Protein AF-A0A7C0ZGY4-F1 (afdb_monomer_lite)

Sequence (79 aa):
MLLLLALFPINTDEGVRFTYFAPDARTVFIAGDFNGWGRTPMEMDENGFWTVVIELKPGRYEYKYIVDGEWVSDPDNPV

Foldseek 3Di:
DDDDLPQPQHQDPQATKHKDADQPFPWKFKAKPLNPRDGHTFDADPRRITMDGDHDDDDDMDMFMQTNNDTHRDPSHDD

pLDDT: mean 90.67, std 14.83, range [38.09, 98.81]

Structure (mmCIF, N/CA/C/O backbone):
data_AF-A0A7C0ZGY4-F1
#
_entry.id   AF-A0A7C0ZGY4-F1
#
loop_
_atom_site.group_PDB
_atom_site.id
_atom_site.type_symbol
_atom_site.label_atom_id
_atom_site.label_alt_id
_atom_site.label_comp_id
_atom_site.label_asym_id
_atom_site.label_entity_id
_atom_site.label_seq_id
_atom_site.pdbx_PDB_ins_code
_atom_site.Cartn_x
_atom_site.Cartn_y
_atom_site.Cartn_z
_atom_site.occupancy
_atom_site.B_iso_or_equiv
_atom_site.auth_seq_id
_atom_site.auth_comp_id
_atom_site.auth_asym_id
_atom_site.auth_atom_id
_atom_site.pdbx_PDB_model_num
ATOM 1 N N . MET A 1 1 ? 17.862 -1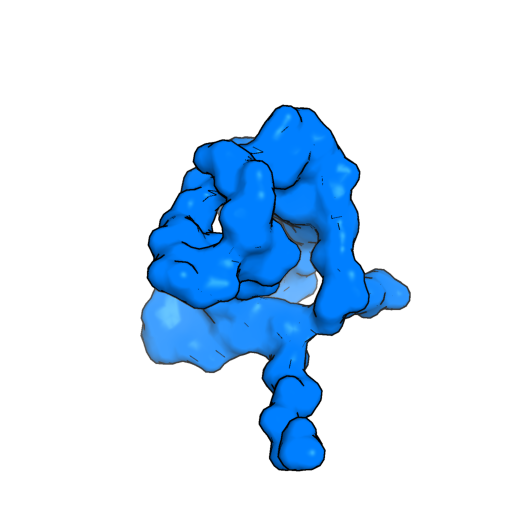7.575 10.657 1.00 38.09 1 MET A N 1
ATOM 2 C CA . MET A 1 1 ? 17.768 -16.240 11.279 1.00 38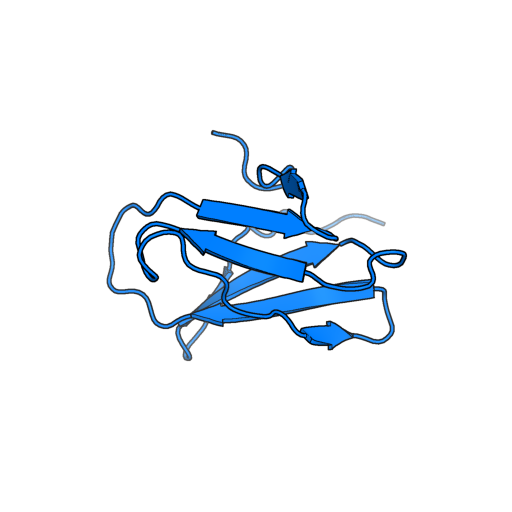.09 1 MET A CA 1
ATOM 3 C C . MET A 1 1 ? 16.289 -15.907 11.306 1.00 38.09 1 MET A C 1
ATOM 5 O O . MET A 1 1 ? 15.705 -15.762 10.245 1.00 38.09 1 MET A O 1
ATOM 9 N N . LEU A 1 2 ? 15.679 -16.055 12.480 1.00 54.78 2 LEU A N 1
ATOM 10 C CA . LEU A 1 2 ? 14.233 -16.171 12.709 1.00 54.78 2 LEU A CA 1
ATOM 11 C C . LEU A 1 2 ? 13.749 -14.954 13.524 1.00 54.78 2 LEU A C 1
ATOM 13 O O . LEU A 1 2 ? 14.568 -14.387 14.242 1.00 54.78 2 LEU A O 1
ATOM 17 N N . LEU A 1 3 ? 12.434 -14.690 13.485 1.00 42.16 3 LEU A N 1
ATOM 18 C CA . LEU A 1 3 ? 11.634 -13.557 14.011 1.00 42.16 3 LEU A CA 1
ATOM 19 C C . LEU A 1 3 ? 11.400 -12.484 12.933 1.00 42.16 3 LEU A C 1
ATOM 21 O O . LEU A 1 3 ? 12.354 -11.957 12.389 1.00 42.16 3 LEU A O 1
ATOM 25 N N . LEU A 1 4 ? 10.174 -12.121 12.556 1.00 44.22 4 LEU A N 1
ATOM 26 C CA . LEU A 1 4 ? 8.983 -11.948 13.380 1.00 44.22 4 LEU A CA 1
ATOM 27 C C . LEU A 1 4 ? 7.728 -12.120 12.505 1.00 44.22 4 LEU A C 1
ATOM 29 O O . LEU A 1 4 ? 7.643 -11.551 11.422 1.00 44.22 4 LEU A O 1
ATOM 33 N N . LEU A 1 5 ? 6.745 -12.862 13.005 1.00 42.09 5 LEU A N 1
ATOM 34 C CA . LEU A 1 5 ? 5.356 -12.770 12.562 1.00 42.09 5 LEU A CA 1
ATOM 35 C C . LEU A 1 5 ? 4.847 -11.374 12.954 1.00 42.09 5 LEU A C 1
ATOM 37 O O . LEU A 1 5 ? 4.300 -11.199 14.043 1.00 42.09 5 LEU A O 1
ATOM 41 N N . ALA A 1 6 ? 5.106 -10.356 12.140 1.00 52.31 6 ALA A N 1
ATOM 42 C CA . ALA A 1 6 ? 4.372 -9.110 12.269 1.00 52.31 6 ALA A CA 1
ATOM 43 C C . ALA A 1 6 ? 2.993 -9.367 11.662 1.00 52.31 6 ALA A C 1
ATOM 45 O O . ALA A 1 6 ? 2.880 -9.712 10.492 1.00 52.31 6 ALA A O 1
ATOM 46 N N . LEU A 1 7 ? 1.964 -9.296 12.502 1.00 56.34 7 LEU A N 1
ATOM 47 C CA . LEU A 1 7 ? 0.568 -9.324 12.088 1.00 56.34 7 LEU A CA 1
ATOM 48 C C . LEU A 1 7 ? 0.374 -8.131 11.152 1.00 56.34 7 LEU A C 1
ATOM 50 O O . LEU A 1 7 ? 0.302 -6.999 11.626 1.00 56.34 7 LEU A O 1
ATOM 54 N N . PHE A 1 8 ? 0.413 -8.362 9.844 1.00 71.38 8 PHE A N 1
ATOM 55 C CA . PHE A 1 8 ? 0.132 -7.319 8.876 1.00 71.38 8 PHE A CA 1
ATOM 56 C C . PHE A 1 8 ? -1.387 -7.210 8.714 1.00 71.38 8 PHE A C 1
ATOM 58 O O . PHE A 1 8 ? -2.063 -8.231 8.582 1.00 71.38 8 PHE A O 1
ATOM 65 N N . PRO A 1 9 ? -1.942 -5.990 8.759 1.00 86.50 9 PRO A N 1
ATOM 66 C CA . PRO A 1 9 ? -1.254 -4.707 8.938 1.00 86.50 9 PRO A CA 1
ATOM 67 C C . PRO A 1 9 ? -0.929 -4.356 10.413 1.00 86.50 9 PRO A C 1
ATOM 69 O O . PRO A 1 9 ? -1.590 -4.816 11.344 1.00 86.50 9 PRO A O 1
ATOM 72 N N . ILE A 1 10 ? 0.073 -3.490 10.627 1.00 90.06 10 ILE A N 1
ATOM 73 C CA . ILE A 1 10 ? 0.607 -3.130 11.958 1.00 90.06 10 ILE A CA 1
ATOM 74 C C . ILE A 1 10 ? -0.048 -1.840 12.477 1.00 90.06 10 ILE A C 1
ATOM 76 O O . ILE A 1 10 ? -0.029 -0.823 11.792 1.00 90.06 10 ILE A O 1
ATOM 80 N N . ASN A 1 11 ? -0.548 -1.832 13.717 1.00 90.94 11 ASN A N 1
ATOM 81 C CA . ASN A 1 11 ? -0.995 -0.597 14.379 1.00 90.94 11 ASN A CA 1
ATOM 82 C C . ASN A 1 11 ? 0.205 0.254 14.842 1.00 90.94 11 ASN A C 1
ATOM 84 O O . ASN A 1 11 ? 1.145 -0.268 15.443 1.00 90.94 11 ASN A O 1
ATOM 88 N N . THR A 1 12 ? 0.152 1.561 14.600 1.00 90.56 12 THR A N 1
ATOM 89 C CA . THR A 1 12 ? 1.122 2.585 15.018 1.00 90.56 12 THR A CA 1
ATOM 90 C C . THR A 1 12 ? 0.393 3.731 15.731 1.00 90.56 12 THR A C 1
ATOM 92 O O . THR A 1 12 ? -0.836 3.796 15.711 1.00 90.56 12 THR A O 1
ATOM 95 N N . ASP A 1 13 ? 1.135 4.667 16.326 1.00 91.25 13 ASP A N 1
ATOM 96 C CA . ASP A 1 13 ? 0.546 5.873 16.934 1.00 91.25 13 ASP A CA 1
ATOM 97 C C . ASP A 1 13 ? -0.113 6.810 15.898 1.00 91.25 13 ASP A C 1
ATOM 99 O O . ASP A 1 13 ? -0.943 7.644 16.249 1.00 91.25 13 ASP A O 1
ATOM 103 N N . GLU A 1 14 ? 0.240 6.657 14.618 1.00 92.25 14 GLU A N 1
ATOM 104 C CA . GLU A 1 14 ? -0.221 7.480 13.490 1.00 92.25 14 GLU A CA 1
ATOM 105 C C . GLU A 1 14 ? -1.343 6.803 12.679 1.00 92.25 14 GLU A C 1
ATOM 107 O O . GLU A 1 14 ? -1.904 7.409 11.771 1.00 92.25 14 GLU A O 1
ATOM 112 N N . GLY A 1 15 ? -1.672 5.540 12.972 1.00 95.00 15 GLY A N 1
ATOM 113 C CA . GLY A 1 15 ? -2.697 4.780 12.258 1.00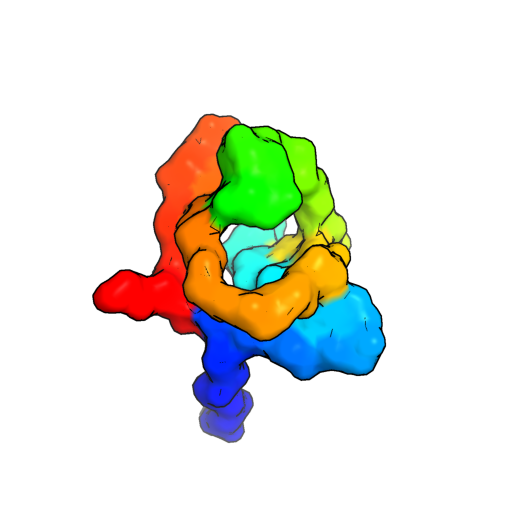 95.00 15 GL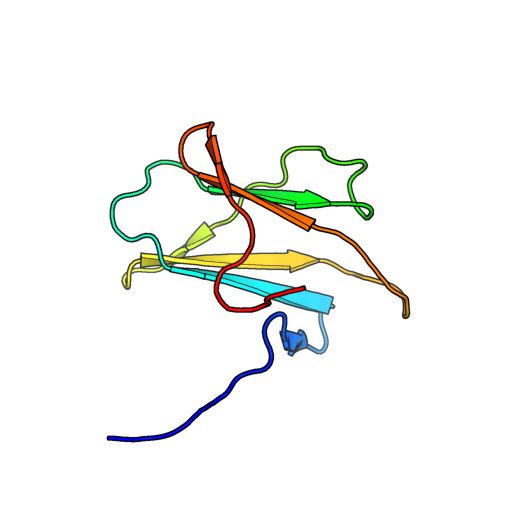Y A CA 1
ATOM 114 C C . GLY A 1 15 ? -2.308 3.324 12.027 1.00 95.00 15 GLY A C 1
ATOM 115 O O . GLY A 1 15 ? -1.604 2.705 12.817 1.00 95.00 15 GLY A O 1
ATOM 116 N N . VAL A 1 16 ? -2.790 2.749 10.933 1.00 95.50 16 VAL A N 1
ATOM 117 C CA . VAL A 1 16 ? -2.497 1.371 10.537 1.00 95.50 16 VAL A CA 1
ATOM 118 C C . VAL A 1 16 ? -1.517 1.393 9.372 1.00 95.50 16 VAL A C 1
ATOM 120 O O . VAL A 1 16 ? -1.811 1.948 8.312 1.00 95.50 16 VAL A O 1
ATOM 123 N N . ARG A 1 17 ? -0.339 0.801 9.574 1.00 95.44 17 ARG A N 1
ATOM 124 C CA . ARG A 1 17 ? 0.697 0.640 8.555 1.00 95.44 17 ARG A CA 1
ATOM 125 C C . ARG A 1 17 ? 0.437 -0.621 7.740 1.00 95.44 17 ARG A C 1
ATOM 127 O O . ARG A 1 17 ? 0.495 -1.735 8.266 1.00 95.44 17 ARG A O 1
ATOM 134 N N . PHE A 1 18 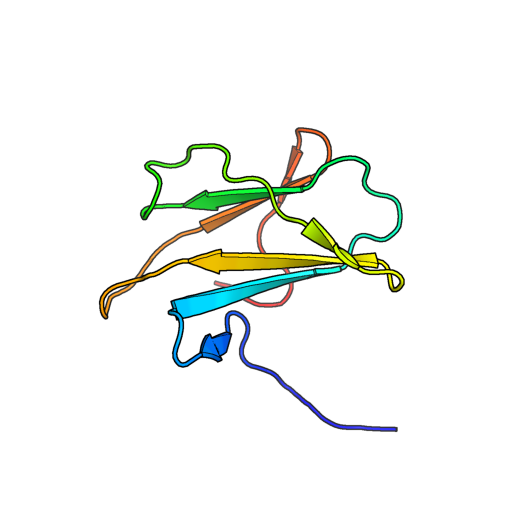? 0.230 -0.423 6.447 1.00 95.94 18 PHE A N 1
ATOM 135 C CA . PHE A 1 18 ? 0.189 -1.476 5.442 1.00 95.94 18 PHE A CA 1
ATOM 136 C C . PHE A 1 18 ? 1.542 -1.554 4.747 1.00 95.94 18 PHE A C 1
ATOM 138 O O . PHE A 1 18 ? 2.116 -0.517 4.405 1.00 95.94 18 PHE A O 1
ATOM 145 N N . THR A 1 19 ? 2.029 -2.772 4.532 1.00 95.00 19 THR A N 1
ATOM 146 C CA . THR A 1 19 ? 3.318 -3.034 3.893 1.00 95.00 19 THR A CA 1
ATOM 147 C C . THR A 1 19 ? 3.157 -4.152 2.872 1.00 95.00 19 THR A C 1
ATOM 149 O O . THR A 1 19 ? 2.497 -5.145 3.156 1.00 95.00 19 THR A O 1
ATOM 152 N N . TYR A 1 20 ? 3.768 -3.996 1.700 1.00 95.44 20 TYR A N 1
ATOM 153 C CA . TYR A 1 20 ? 3.759 -5.001 0.641 1.00 95.44 20 TYR A CA 1
ATOM 154 C C . TYR A 1 20 ? 5.137 -5.103 -0.015 1.00 95.44 20 TYR A C 1
ATOM 156 O O . TYR A 1 20 ? 5.703 -4.094 -0.435 1.00 95.44 20 TYR A O 1
ATOM 164 N N . PHE A 1 21 ? 5.698 -6.310 -0.103 1.00 95.00 21 PHE A N 1
ATOM 165 C CA . PHE A 1 21 ? 6.999 -6.530 -0.738 1.00 95.00 21 PHE A CA 1
ATOM 166 C C . PHE A 1 21 ? 6.838 -6.779 -2.242 1.00 95.00 21 PHE A C 1
ATOM 168 O O . PHE A 1 21 ? 6.295 -7.804 -2.651 1.00 95.00 21 PHE A O 1
ATOM 175 N N . ALA A 1 22 ? 7.325 -5.847 -3.064 1.00 96.56 22 ALA A N 1
ATOM 176 C CA . ALA A 1 22 ? 7.289 -5.953 -4.522 1.00 96.56 22 ALA A CA 1
ATOM 177 C C . ALA A 1 22 ? 8.414 -5.115 -5.157 1.00 96.56 22 ALA A C 1
ATOM 179 O O . ALA A 1 22 ? 8.151 -4.028 -5.676 1.00 96.56 22 ALA A O 1
ATOM 180 N N . PRO A 1 23 ? 9.668 -5.599 -5.124 1.00 97.38 23 PRO A N 1
ATOM 181 C CA . PRO A 1 23 ? 10.840 -4.823 -5.545 1.00 97.38 23 PRO A CA 1
ATOM 182 C C . PRO A 1 23 ? 10.851 -4.478 -7.041 1.00 97.38 23 PRO A C 1
ATOM 184 O O . PRO A 1 23 ? 11.474 -3.497 -7.436 1.00 97.38 23 PRO A O 1
ATOM 187 N N . ASP A 1 24 ? 10.156 -5.265 -7.865 1.00 98.00 24 ASP A N 1
ATOM 188 C CA . ASP A 1 24 ? 10.095 -5.073 -9.319 1.00 98.00 24 ASP A CA 1
ATOM 189 C C . ASP A 1 24 ? 8.855 -4.282 -9.780 1.00 98.00 24 ASP A C 1
ATOM 191 O O . ASP A 1 24 ? 8.722 -3.985 -10.971 1.00 98.00 24 ASP A O 1
ATOM 195 N N . ALA A 1 25 ? 7.936 -3.952 -8.863 1.00 98.25 25 ALA A N 1
ATOM 196 C CA . ALA A 1 25 ? 6.729 -3.204 -9.199 1.00 98.25 25 ALA A CA 1
ATOM 197 C C . ALA A 1 25 ? 7.063 -1.745 -9.531 1.00 98.25 25 A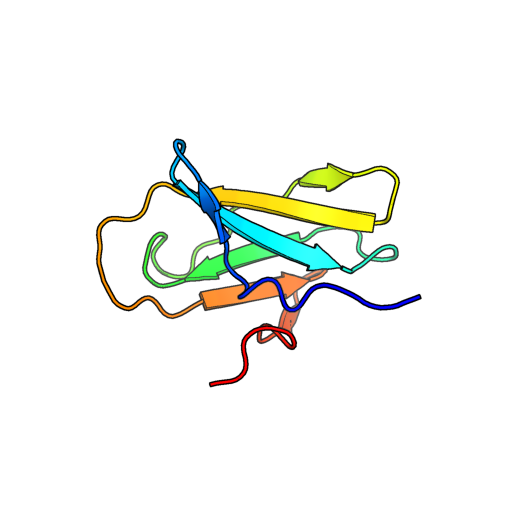LA A C 1
ATOM 199 O O . ALA A 1 25 ? 7.983 -1.148 -8.974 1.00 98.25 25 ALA A O 1
ATOM 200 N N . ARG A 1 26 ? 6.289 -1.134 -10.429 1.00 98.25 26 ARG A N 1
ATOM 201 C CA . ARG A 1 26 ? 6.427 0.297 -10.758 1.00 98.25 26 ARG A CA 1
ATOM 202 C C . ARG A 1 26 ? 5.493 1.157 -9.932 1.00 98.25 26 ARG A C 1
ATOM 204 O O . ARG A 1 26 ? 5.807 2.309 -9.643 1.00 98.25 26 ARG A O 1
ATOM 211 N N . THR A 1 27 ? 4.322 0.621 -9.610 1.00 98.62 27 THR A N 1
ATOM 212 C CA . THR A 1 27 ? 3.321 1.295 -8.793 1.00 98.62 27 THR A CA 1
ATOM 213 C C . THR A 1 27 ? 2.605 0.299 -7.901 1.00 98.62 27 THR A C 1
ATOM 215 O O . THR A 1 27 ? 2.169 -0.756 -8.366 1.00 98.62 27 THR A O 1
ATOM 218 N N . VAL A 1 28 ? 2.409 0.680 -6.643 1.00 98.62 28 VAL A N 1
ATOM 219 C CA . VAL A 1 28 ? 1.540 -0.040 -5.716 1.00 98.62 28 VAL A CA 1
ATOM 220 C C . VAL A 1 28 ? 0.555 0.942 -5.101 1.00 98.62 28 VAL A C 1
ATOM 222 O O . VAL A 1 28 ? 0.916 2.041 -4.673 1.00 98.62 28 VAL A O 1
ATOM 225 N N . PHE A 1 29 ? -0.712 0.542 -5.086 1.00 98.81 29 PHE A N 1
ATOM 226 C CA . PHE A 1 29 ? -1.780 1.238 -4.381 1.00 98.81 29 PHE A CA 1
ATOM 227 C C . PHE A 1 29 ? -2.437 0.284 -3.397 1.00 98.81 29 PHE A C 1
ATOM 229 O O . PHE A 1 29 ? -2.482 -0.921 -3.638 1.00 98.81 29 PHE A O 1
ATOM 236 N N . ILE A 1 30 ? -3.030 0.835 -2.348 1.00 98.50 30 ILE A N 1
ATOM 237 C CA . ILE A 1 30 ? -3.980 0.119 -1.505 1.00 98.50 30 ILE A CA 1
ATOM 238 C C . ILE A 1 30 ? -5.399 0.630 -1.764 1.00 98.50 30 ILE A C 1
ATOM 240 O O . ILE A 1 30 ? -5.627 1.827 -1.980 1.00 98.50 30 ILE A O 1
ATOM 244 N N . ALA A 1 31 ? -6.348 -0.297 -1.754 1.00 98.56 31 ALA A N 1
ATOM 245 C CA . ALA A 1 31 ? -7.769 -0.050 -1.923 1.00 98.56 31 ALA A CA 1
ATOM 246 C C . ALA A 1 31 ? -8.550 -0.884 -0.908 1.00 98.56 31 ALA A C 1
ATOM 248 O O . ALA A 1 31 ? -8.270 -2.069 -0.742 1.00 98.56 31 ALA A O 1
ATOM 249 N N . GLY A 1 32 ? -9.530 -0.284 -0.242 1.00 97.81 32 GLY A N 1
ATOM 250 C CA . GLY A 1 32 ? -10.345 -0.973 0.753 1.00 97.81 32 GLY A CA 1
ATOM 251 C C . GLY A 1 32 ? -11.531 -0.143 1.222 1.00 97.81 32 GLY A C 1
ATOM 252 O O . GLY A 1 32 ? -11.792 0.949 0.712 1.00 97.81 32 GLY A O 1
ATOM 253 N N . ASP A 1 33 ? -12.245 -0.639 2.225 1.00 97.81 33 ASP A N 1
ATOM 254 C CA . ASP A 1 33 ? -13.463 0.008 2.732 1.00 97.81 33 ASP A CA 1
ATOM 255 C C . ASP A 1 33 ? -13.226 1.465 3.172 1.00 97.81 33 ASP A C 1
ATOM 257 O O . ASP A 1 33 ? -14.071 2.337 2.971 1.00 97.81 33 ASP A O 1
ATOM 261 N N . PHE A 1 34 ? -12.043 1.759 3.717 1.00 97.31 34 PHE A N 1
ATOM 262 C CA . PHE A 1 34 ? -11.663 3.081 4.225 1.00 97.31 34 PHE A CA 1
ATOM 263 C C . PHE A 1 34 ? -11.480 4.160 3.149 1.00 97.31 34 PHE A C 1
ATOM 265 O O . PHE A 1 34 ? -11.526 5.345 3.471 1.00 97.31 34 PHE A O 1
ATOM 272 N N . ASN A 1 35 ? -11.282 3.781 1.884 1.00 97.56 35 ASN A N 1
ATOM 273 C CA . ASN A 1 35 ? -11.174 4.717 0.762 1.00 97.56 35 ASN A CA 1
ATOM 274 C C . ASN A 1 35 ? -12.188 4.415 -0.354 1.00 97.56 35 ASN A C 1
ATOM 276 O O . ASN A 1 35 ? -12.000 4.851 -1.490 1.00 97.56 35 ASN A O 1
ATOM 280 N N . GLY A 1 36 ? -13.252 3.663 -0.042 1.00 98.06 36 GLY A N 1
ATOM 281 C CA . GLY A 1 36 ? -14.289 3.294 -1.006 1.00 98.06 36 GLY A CA 1
ATOM 282 C C . GLY A 1 36 ? -13.758 2.477 -2.184 1.00 98.06 36 GLY A C 1
ATOM 283 O O . GLY A 1 36 ? -14.229 2.665 -3.304 1.00 98.06 36 GLY A O 1
ATOM 284 N N . TRP A 1 37 ? -12.761 1.617 -1.947 1.00 98.00 37 TRP A N 1
ATOM 285 C CA . TRP A 1 37 ? -12.063 0.841 -2.979 1.00 98.00 37 TRP A CA 1
ATOM 286 C C . TRP A 1 37 ? -11.367 1.709 -4.049 1.00 98.00 37 TRP A C 1
ATOM 288 O O . TRP A 1 37 ? -11.135 1.270 -5.177 1.00 98.00 37 TRP A O 1
ATOM 298 N N . GLY A 1 38 ? -11.018 2.949 -3.691 1.00 98.25 38 GLY A N 1
ATOM 299 C CA . GLY A 1 38 ? -10.204 3.858 -4.494 1.00 98.25 38 GLY A CA 1
ATOM 300 C C . GLY A 1 38 ? -8.705 3.540 -4.439 1.00 98.25 38 GLY A C 1
ATOM 301 O O . GLY A 1 38 ? -8.253 2.669 -3.703 1.00 98.25 38 GLY A O 1
ATOM 302 N N . ARG A 1 39 ? -7.902 4.271 -5.222 1.00 98.31 39 ARG A N 1
ATOM 303 C CA . ARG A 1 39 ? -6.443 4.083 -5.307 1.00 98.31 39 ARG A CA 1
ATOM 304 C C . ARG A 1 39 ? -5.714 5.038 -4.362 1.00 98.31 39 ARG A C 1
ATOM 306 O O . ARG A 1 39 ? -5.551 6.208 -4.703 1.00 98.31 39 ARG A O 1
ATOM 313 N N . THR A 1 40 ? -5.227 4.541 -3.227 1.00 98.62 40 THR A N 1
ATOM 314 C CA . THR A 1 40 ? -4.290 5.283 -2.365 1.00 98.62 40 THR A CA 1
ATOM 315 C C . THR A 1 40 ? -2.858 4.850 -2.692 1.00 98.62 40 THR A C 1
ATOM 317 O O . THR A 1 40 ? -2.572 3.662 -2.553 1.00 98.62 40 THR A O 1
ATOM 320 N N . PRO A 1 41 ? -1.967 5.744 -3.164 1.00 98.56 41 PRO A N 1
ATOM 321 C CA . PRO A 1 41 ? -0.598 5.372 -3.519 1.00 98.56 41 PRO A CA 1
ATOM 322 C C . PRO A 1 41 ? 0.208 4.953 -2.284 1.00 98.56 41 PRO A C 1
ATOM 324 O O . PRO A 1 41 ? 0.001 5.486 -1.196 1.00 98.56 41 PRO A O 1
ATOM 327 N N . MET A 1 42 ? 1.127 4.009 -2.475 1.00 98.62 42 MET A N 1
ATOM 328 C CA . MET A 1 42 ? 2.111 3.589 -1.475 1.00 98.62 42 MET A CA 1
ATOM 329 C C . MET A 1 42 ? 3.510 4.057 -1.891 1.00 98.62 42 MET A C 1
ATOM 331 O O . MET A 1 42 ? 3.774 4.251 -3.079 1.00 98.62 42 MET A O 1
ATOM 335 N N . GLU A 1 43 ? 4.410 4.217 -0.924 1.00 98.50 43 GLU A N 1
ATOM 336 C CA . GLU A 1 43 ? 5.798 4.634 -1.160 1.00 98.50 43 GLU A CA 1
ATOM 337 C C . GLU A 1 43 ? 6.749 3.443 -1.024 1.00 98.50 43 GLU A C 1
ATOM 339 O O . GLU A 1 43 ? 6.639 2.684 -0.062 1.00 98.50 43 GLU A O 1
ATOM 344 N N . MET A 1 44 ? 7.666 3.271 -1.983 1.00 98.00 44 MET A N 1
ATOM 345 C CA . MET A 1 44 ? 8.671 2.204 -1.957 1.00 98.00 44 MET A CA 1
ATOM 346 C C . MET A 1 44 ? 9.944 2.669 -1.247 1.00 98.00 44 MET A C 1
ATOM 348 O O . MET A 1 44 ? 10.464 3.744 -1.552 1.00 98.00 44 MET A O 1
ATOM 352 N N . ASP A 1 45 ? 10.470 1.842 -0.346 1.00 96.88 45 ASP A N 1
ATOM 353 C CA . ASP A 1 45 ? 11.800 2.029 0.234 1.00 96.88 45 ASP A CA 1
ATOM 354 C C . ASP A 1 45 ? 12.922 1.436 -0.646 1.00 96.88 45 ASP A C 1
ATOM 356 O O . ASP A 1 45 ? 12.687 0.838 -1.698 1.00 96.88 45 ASP A O 1
ATOM 360 N N . GLU A 1 46 ? 14.177 1.592 -0.217 1.00 96.25 46 GLU A N 1
ATOM 361 C CA . GLU A 1 46 ? 15.353 1.068 -0.932 1.00 96.25 46 GLU A CA 1
ATOM 362 C C . GLU A 1 46 ? 15.422 -0.469 -0.998 1.00 96.25 46 GLU A C 1
ATOM 364 O O . GLU A 1 46 ? 16.182 -1.019 -1.795 1.00 96.25 46 GLU A O 1
ATOM 369 N N . ASN A 1 47 ? 14.630 -1.163 -0.177 1.00 94.75 47 ASN A N 1
ATOM 370 C CA . ASN A 1 47 ? 14.606 -2.617 -0.069 1.00 94.75 47 ASN A CA 1
ATOM 371 C C . ASN A 1 47 ? 13.434 -3.243 -0.843 1.00 94.75 47 ASN A C 1
ATOM 373 O O . ASN A 1 47 ? 13.308 -4.466 -0.852 1.00 94.75 47 ASN A O 1
ATOM 377 N N . GLY A 1 48 ? 12.590 -2.440 -1.501 1.00 95.00 48 GLY A N 1
ATOM 378 C CA . GLY A 1 48 ? 11.445 -2.918 -2.280 1.00 95.00 48 GLY A CA 1
ATOM 379 C C . GLY A 1 48 ? 10.163 -3.130 -1.471 1.00 95.00 48 GLY A C 1
ATOM 380 O O . GLY A 1 48 ? 9.238 -3.794 -1.953 1.00 95.00 48 GLY A O 1
ATOM 381 N N . PHE A 1 49 ? 10.090 -2.588 -0.252 1.00 96.81 49 PHE A N 1
ATOM 382 C CA . PHE A 1 49 ? 8.859 -2.564 0.532 1.00 96.81 49 PHE A CA 1
ATOM 383 C C . PHE A 1 49 ? 8.054 -1.311 0.221 1.00 96.81 49 PHE A C 1
ATOM 385 O O . PHE A 1 49 ? 8.510 -0.186 0.415 1.00 96.81 49 PHE A O 1
ATOM 392 N N . TRP A 1 50 ? 6.815 -1.519 -0.204 1.00 97.69 50 TRP A N 1
ATOM 393 C CA . TRP A 1 50 ? 5.817 -0.477 -0.377 1.00 97.69 50 TRP A CA 1
ATOM 394 C C . TRP A 1 50 ? 5.082 -0.275 0.937 1.00 97.69 50 TRP A C 1
ATOM 396 O O . TRP A 1 50 ? 4.598 -1.250 1.511 1.00 97.69 50 TRP A O 1
ATOM 406 N N . THR A 1 51 ? 4.966 0.964 1.411 1.00 97.38 51 THR A N 1
ATOM 407 C CA . THR A 1 51 ? 4.332 1.279 2.698 1.00 97.38 51 THR A CA 1
ATOM 408 C C . THR A 1 51 ? 3.364 2.457 2.596 1.00 97.38 51 THR A C 1
ATOM 410 O O . THR A 1 51 ? 3.576 3.397 1.832 1.00 97.38 51 THR A O 1
ATOM 413 N N . VAL A 1 52 ? 2.293 2.412 3.392 1.00 97.94 52 VAL A N 1
ATOM 414 C CA . VAL A 1 52 ? 1.413 3.556 3.677 1.00 97.94 52 VAL A CA 1
ATOM 415 C C . VAL A 1 52 ? 0.840 3.436 5.088 1.00 97.94 52 VAL A C 1
ATOM 417 O O . VAL A 1 52 ? 0.619 2.327 5.580 1.00 97.94 52 VAL A O 1
ATOM 420 N N . VAL A 1 53 ? 0.600 4.570 5.746 1.00 97.44 53 VAL A N 1
ATOM 421 C CA . VAL A 1 53 ? -0.102 4.641 7.035 1.00 97.44 53 VAL A CA 1
ATOM 422 C C . VAL A 1 53 ? -1.477 5.258 6.804 1.00 97.44 53 VAL A C 1
ATOM 424 O O . VAL A 1 53 ? -1.587 6.307 6.172 1.00 97.44 53 VAL A O 1
ATOM 427 N N . ILE A 1 54 ? -2.526 4.591 7.286 1.00 97.50 54 ILE A N 1
ATOM 428 C CA . ILE A 1 54 ? -3.915 5.043 7.149 1.00 97.50 54 ILE A CA 1
ATOM 429 C C . ILE A 1 54 ? -4.541 5.153 8.534 1.00 97.50 54 ILE A C 1
ATOM 431 O O . ILE A 1 54 ? -4.572 4.181 9.289 1.00 97.50 54 ILE A O 1
ATOM 435 N N . GLU A 1 55 ? -5.081 6.323 8.861 1.00 97.06 55 GLU A N 1
ATOM 436 C CA . GLU A 1 55 ? -5.871 6.512 10.075 1.00 97.06 55 GLU A CA 1
ATOM 437 C C . GLU A 1 55 ? -7.187 5.728 9.975 1.00 97.06 55 GLU A C 1
ATOM 439 O O . GLU A 1 55 ? -8.076 6.059 9.187 1.00 97.06 55 GLU A O 1
ATOM 444 N N . LEU A 1 56 ? -7.324 4.681 10.790 1.00 95.75 56 LEU A N 1
ATOM 445 C CA . LEU A 1 56 ? -8.526 3.855 10.864 1.00 95.75 56 LEU A CA 1
ATOM 446 C C . LEU A 1 56 ? -9.105 3.896 12.272 1.00 95.75 56 LEU A C 1
ATOM 448 O O . LEU A 1 56 ? -8.398 3.762 13.270 1.00 95.75 56 LEU A O 1
ATOM 452 N N . LYS A 1 57 ? -10.427 4.043 12.357 1.00 94.19 57 LYS A N 1
ATOM 453 C CA . LYS A 1 57 ? -11.141 3.797 13.612 1.00 94.19 57 LYS A CA 1
ATOM 454 C C . LYS A 1 57 ? -11.159 2.288 13.893 1.00 94.19 57 LYS A C 1
ATOM 456 O O . LYS A 1 57 ? -11.052 1.502 12.956 1.00 94.19 57 LYS A O 1
ATOM 461 N N . PRO A 1 58 ? -11.348 1.858 15.152 1.00 92.56 58 PRO A N 1
ATOM 462 C CA . PRO A 1 58 ? -11.526 0.443 15.459 1.00 92.56 58 PRO A CA 1
ATOM 463 C C . PRO A 1 58 ? -12.671 -0.174 14.642 1.00 92.56 58 PRO A C 1
ATOM 465 O O . PRO A 1 58 ? -13.786 0.352 14.637 1.00 92.56 58 PRO A O 1
ATOM 468 N N . GLY A 1 59 ? -12.401 -1.290 13.966 1.00 92.69 59 GLY A N 1
ATOM 469 C CA . GLY A 1 59 ? -13.371 -1.960 13.103 1.00 92.69 59 GLY A CA 1
ATOM 470 C C . GLY A 1 59 ? -12.752 -3.075 12.262 1.00 92.69 59 GLY A C 1
ATOM 471 O O . GLY A 1 59 ? -11.548 -3.317 12.323 1.00 92.69 59 GLY A O 1
ATOM 472 N N . ARG A 1 60 ? -13.595 -3.754 11.477 1.00 93.25 60 ARG A N 1
ATOM 473 C CA . ARG A 1 60 ? -13.171 -4.705 10.442 1.00 93.25 60 ARG A CA 1
ATOM 474 C C . ARG A 1 60 ? -13.224 -3.995 9.094 1.00 93.25 60 ARG A C 1
ATOM 476 O O . ARG A 1 60 ? -14.255 -3.415 8.772 1.00 93.25 60 ARG A O 1
ATOM 483 N N . TYR A 1 61 ? -12.132 -4.072 8.343 1.00 94.94 61 TYR A N 1
ATOM 484 C CA . TYR A 1 61 ? -11.991 -3.463 7.025 1.00 94.94 61 TYR A CA 1
ATOM 485 C C . TYR A 1 61 ? -11.463 -4.506 6.051 1.00 94.94 61 TYR A C 1
ATOM 487 O O . TYR A 1 61 ? -10.530 -5.243 6.375 1.00 94.94 61 TYR A O 1
ATOM 495 N N . GLU A 1 62 ? -12.047 -4.552 4.865 1.00 95.62 62 GLU A N 1
ATOM 496 C CA . GLU A 1 62 ? -11.527 -5.318 3.741 1.00 95.62 62 GLU A CA 1
ATOM 497 C C . GLU A 1 62 ? -10.627 -4.432 2.880 1.00 95.62 62 GLU A C 1
ATOM 499 O O . GLU A 1 62 ? -10.854 -3.225 2.746 1.00 95.62 62 GLU A O 1
ATOM 504 N N . TYR A 1 63 ? -9.572 -5.028 2.324 1.00 97.19 63 TYR A N 1
ATOM 505 C CA . TYR A 1 63 ? -8.629 -4.338 1.451 1.00 97.19 63 TYR A CA 1
ATOM 506 C C . TYR A 1 63 ? -7.942 -5.300 0.477 1.00 97.19 63 TYR A C 1
ATOM 508 O O . TYR A 1 63 ? -7.948 -6.520 0.658 1.00 97.19 63 TYR A O 1
ATOM 516 N N . LYS A 1 64 ? -7.336 -4.722 -0.560 1.00 97.56 64 LYS A N 1
ATOM 517 C CA . LYS A 1 64 ? -6.417 -5.353 -1.510 1.00 97.56 64 LYS A CA 1
ATOM 518 C C . LYS A 1 64 ? -5.347 -4.355 -1.944 1.00 97.56 64 LYS A C 1
ATOM 520 O O . LYS A 1 64 ? -5.526 -3.139 -1.823 1.00 97.56 64 LYS A O 1
ATOM 525 N N . TYR A 1 65 ? -4.273 -4.877 -2.517 1.00 98.19 65 TYR A N 1
ATOM 526 C CA . TYR A 1 65 ? -3.299 -4.083 -3.251 1.00 98.19 65 TYR A CA 1
ATOM 527 C C . TYR A 1 65 ? -3.662 -4.023 -4.736 1.00 98.19 65 TYR A C 1
ATOM 529 O O . TYR A 1 65 ? -4.317 -4.916 -5.277 1.00 98.19 65 TYR A O 1
ATOM 537 N N . ILE A 1 66 ? -3.220 -2.960 -5.399 1.00 98.62 66 ILE A N 1
ATOM 538 C CA . ILE A 1 66 ? -3.216 -2.836 -6.854 1.00 98.62 66 ILE A CA 1
ATOM 539 C C . ILE A 1 66 ? -1.757 -2.669 -7.267 1.00 98.62 66 ILE A C 1
ATOM 541 O O . ILE A 1 66 ? -1.178 -1.603 -7.051 1.00 98.62 66 ILE A O 1
ATOM 545 N N . VAL A 1 67 ? -1.174 -3.720 -7.836 1.00 98.56 67 VAL A N 1
ATOM 546 C CA . VAL A 1 67 ? 0.246 -3.804 -8.202 1.00 98.56 67 VAL A CA 1
ATOM 547 C C . VAL A 1 67 ? 0.332 -3.741 -9.716 1.00 98.56 67 VAL A C 1
ATOM 549 O O . VAL A 1 67 ? -0.200 -4.608 -10.403 1.00 98.56 67 VAL A O 1
ATOM 552 N N . ASP A 1 68 ? 0.921 -2.670 -10.243 1.00 98.44 68 ASP A N 1
ATOM 553 C CA . ASP A 1 68 ? 1.022 -2.425 -11.689 1.00 98.44 68 ASP A CA 1
ATOM 554 C C . ASP A 1 68 ? -0.311 -2.547 -12.455 1.00 98.44 68 ASP A C 1
ATOM 556 O O . ASP A 1 68 ? -0.354 -2.891 -13.633 1.00 98.44 68 ASP A O 1
ATOM 560 N N . GLY A 1 69 ? -1.413 -2.195 -11.785 1.00 98.25 69 GLY A N 1
ATOM 561 C CA . GLY A 1 69 ? -2.771 -2.219 -12.339 1.00 98.25 69 GLY A CA 1
ATOM 562 C C . GLY A 1 69 ? -3.578 -3.475 -12.007 1.00 98.25 69 GLY A C 1
ATOM 563 O O . GLY A 1 69 ? -4.795 -3.455 -12.186 1.00 98.25 69 GLY A O 1
ATOM 564 N N . GLU A 1 70 ? -2.947 -4.513 -11.458 1.00 98.44 70 GLU A N 1
ATOM 565 C CA . GLU A 1 70 ? -3.592 -5.785 -11.128 1.00 98.44 70 GLU A CA 1
ATOM 566 C C . GLU A 1 70 ? -4.009 -5.857 -9.658 1.00 98.44 70 GLU A C 1
ATOM 568 O O . GLU A 1 70 ? -3.267 -5.457 -8.762 1.00 98.44 70 GLU A O 1
ATOM 573 N N . TRP A 1 71 ? -5.199 -6.399 -9.399 1.00 98.00 71 TRP A N 1
ATOM 574 C CA . TRP A 1 71 ? -5.721 -6.575 -8.044 1.00 98.00 71 TRP A CA 1
ATOM 575 C C . TRP A 1 71 ? -5.104 -7.797 -7.367 1.00 98.00 71 TRP A C 1
ATOM 577 O O . TRP A 1 71 ? -5.293 -8.927 -7.819 1.00 98.00 71 TRP A O 1
ATOM 587 N N . VAL A 1 72 ? -4.445 -7.580 -6.231 1.00 97.06 72 VAL A N 1
ATOM 588 C CA . VAL A 1 72 ? -3.739 -8.615 -5.472 1.00 97.06 72 VAL A CA 1
ATOM 589 C C . VAL A 1 72 ? -4.251 -8.641 -4.034 1.00 97.06 72 VAL A C 1
ATOM 591 O O . VAL A 1 72 ? -4.268 -7.621 -3.346 1.00 97.06 72 VAL A O 1
ATOM 594 N N . SER A 1 73 ? -4.698 -9.811 -3.574 1.00 95.06 73 SER A N 1
ATOM 595 C CA . SER A 1 73 ? -4.979 -10.026 -2.149 1.00 95.06 73 SER A CA 1
ATOM 596 C C . SER A 1 73 ? -3.676 -10.032 -1.359 1.00 95.06 73 SER A C 1
ATOM 598 O O . SER A 1 73 ? -2.667 -10.514 -1.865 1.00 95.06 73 SER A O 1
ATOM 600 N N . ASP A 1 74 ? -3.709 -9.540 -0.125 1.00 93.12 74 ASP A N 1
ATOM 601 C CA . ASP A 1 74 ? -2.541 -9.564 0.751 1.00 93.12 74 ASP A CA 1
ATOM 602 C C . ASP A 1 74 ? -2.138 -11.021 1.069 1.00 93.12 74 ASP A C 1
ATOM 604 O O . ASP A 1 74 ? -2.915 -11.733 1.710 1.00 93.12 74 ASP A O 1
ATOM 608 N N . PRO A 1 75 ? -0.968 -11.503 0.607 1.00 89.25 75 PRO A N 1
ATOM 609 C CA . PRO A 1 75 ? -0.518 -12.860 0.903 1.00 89.25 75 PRO A CA 1
ATOM 610 C C . PRO A 1 75 ? -0.126 -13.040 2.377 1.00 89.25 75 PRO A C 1
ATOM 612 O O . PRO A 1 75 ? -0.161 -14.168 2.870 1.00 89.25 75 PRO A O 1
ATOM 615 N N . ASP A 1 76 ? 0.212 -11.951 3.072 1.00 86.50 76 ASP A N 1
ATOM 616 C CA . ASP A 1 76 ? 0.661 -11.952 4.466 1.00 86.50 76 ASP A CA 1
ATOM 617 C C . ASP A 1 76 ? -0.506 -11.775 5.455 1.00 86.50 76 ASP A C 1
ATOM 619 O O . ASP A 1 76 ? -0.339 -11.976 6.660 1.00 86.50 76 ASP A O 1
ATOM 623 N N . ASN A 1 77 ? -1.705 -11.472 4.947 1.00 85.69 77 ASN A N 1
ATOM 624 C CA . ASN A 1 77 ? -2.952 -11.411 5.708 1.00 85.69 77 ASN A CA 1
ATOM 625 C C . ASN A 1 77 ? -4.058 -12.239 5.020 1.00 85.69 77 ASN A C 1
ATOM 627 O O . ASN A 1 77 ? -4.984 -11.679 4.420 1.00 85.69 77 ASN A O 1
ATOM 631 N N . PRO A 1 78 ? -3.952 -13.582 5.053 1.00 76.88 78 PRO A N 1
ATOM 632 C CA . PRO A 1 78 ? -4.962 -14.454 4.475 1.00 76.88 78 PRO A CA 1
ATOM 633 C C . PRO A 1 78 ? -6.290 -14.335 5.234 1.00 76.88 78 PRO A C 1
ATOM 635 O O . PRO A 1 78 ? -6.321 -14.241 6.460 1.00 76.88 78 PRO A O 1
ATOM 638 N N . VAL A 1 79 ? -7.382 -14.359 4.469 1.00 65.12 79 VAL A N 1
ATOM 639 C CA . VAL A 1 79 ? -8.774 -14.354 4.958 1.00 65.12 79 VAL A CA 1
ATOM 640 C C . VAL A 1 79 ? -9.115 -15.557 5.827 1.00 65.12 79 VAL A C 1
ATOM 642 O O . VAL A 1 79 ? -8.656 -16.676 5.501 1.00 65.12 79 VAL A O 1
#

Secondary structure (DSSP, 8-state):
-------SSEEETTEEEEEEE-TT-S-EEEEEGGGTT--EE-EE-TTSEEEEEE---SS---EEEEETTEEE--TTS--

InterPro domains:
  IPR013783 Immunoglobulin-like fold [G3DSA:2.60.40.10] (10-79)
  IPR014756 Immunoglobulin E-set [SSF81296] (15-78)
  IPR032640 AMP-activated protein kinase, glycogen-binding domain [PF16561] (24-79)

Radius of gyration: 12.38 Å; chains: 1; bounding box: 32×24×29 Å

Organism: NCBI:txid2052148